Protein AF-A0A7W5UPN1-F1 (afdb_monomer)

Nearest PDB structures (foldseek):
  8qhx-assembly1_D  TM=2.470E-01  e=3.572E+00  Synechocystis sp. PCC 6803
  8qhw-assembly1_E  TM=2.369E-01  e=9.207E+00  Synechocystis sp. PCC 6803
  8qbv-assembly1_A  TM=1.815E-01  e=5.735E+00  Nostoc punctiforme

Organism: NCBI:txid671218

Radius of gyration: 23.68 Å; Cα contacts (8 Å, |Δi|>4): 64; chains: 1; bounding box: 31×73×41 Å

Sequence (144 aa):
MHFKRKVLNTASLKDKAEVWEELKELFPIEHTDMTPLAAYEKLRTFAQRWGKKYPSLARLGNERNAAYFTYMRFSDSVRRMIYSTNWVERLNRSYKAHFAHAWGDAFSRLGGLFLGGCCQGENRRDICKTAAIFSEVENQVKWQ

Foldseek 3Di:
DVVLVVVLVQDDPVCSVVSNVLVCVLDPLDDDPDDLVNSLVSLQVVLVVCCVVGVVSVVCNDPVVSVVSPLVPDDSVVSCVVVVCVVVVVVLVVVVVVVVVVVVVVCVVVVVVPDDDDDDDDDPPPVVVVVVVVVVVVVVSVPD

InterPro domains:
  IPR001207 Transposase, mutator type [PF00872] (1-96)
  IPR001207 Transposase, mutator type [PTHR33217] (2-96)

pLDDT: mean 73.82, std 20.91, range [28.39, 93.88]

Solvent-accessible surface area (backbone atoms only — not comparable to full-atom values): 8657 Å² total; per-residue (Å²): 94,69,68,62,52,56,56,49,70,71,44,56,80,88,49,35,64,62,55,47,54,55,54,44,69,62,58,69,67,66,93,71,95,71,48,51,64,61,41,42,52,54,43,32,53,50,14,58,64,45,18,76,82,37,64,81,43,35,65,56,48,43,76,81,53,50,64,74,37,58,58,69,80,52,57,55,72,56,35,50,57,62,55,59,45,53,68,61,53,52,49,53,51,52,50,53,48,50,50,51,50,53,51,49,51,47,47,57,65,68,50,71,82,73,85,83,77,94,77,89,84,91,73,94,67,66,73,57,57,66,56,52,55,52,57,54,54,57,55,62,68,71,75,117

Mean predicted aligned error: 13.6 Å

Secondary structure (DSSP, 8-state):
-HHHHHHHHHS-TTTHHHHHHHHHHHS--SS----HHHHHHHHHHHHHHHHTT-HHHHGGGSGGGGGGGGGGGS-HHHHHHHHH-HHHHHHHHHHHHHHHHHHHHHHHHHGGG--S-------TTSHHHHHHHHHHHHHHHTT-

Structure (mmCIF, N/CA/C/O backbone):
data_AF-A0A7W5UPN1-F1
#
_entry.id   AF-A0A7W5UPN1-F1
#
loop_
_atom_site.group_PDB
_atom_site.id
_atom_site.type_symbol
_atom_site.label_atom_id
_atom_site.label_alt_id
_atom_site.label_comp_id
_atom_site.label_asym_id
_atom_site.label_entity_id
_atom_site.label_seq_id
_atom_site.pdbx_PDB_ins_code
_atom_site.Cartn_x
_atom_site.Cartn_y
_atom_site.Cartn_z
_atom_site.occupancy
_atom_site.B_iso_or_equiv
_atom_site.auth_seq_id
_atom_site.auth_comp_id
_atom_site.auth_asym_id
_atom_site.auth_atom_id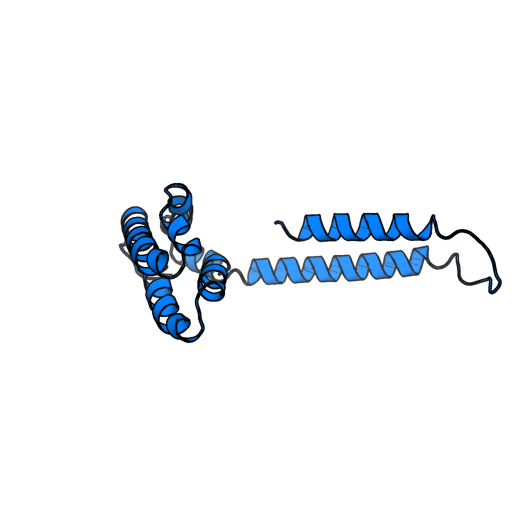
_atom_site.pdbx_PDB_model_num
ATOM 1 N N . MET A 1 1 ? 4.363 2.410 -3.620 1.00 70.19 1 MET A N 1
ATOM 2 C CA . MET A 1 1 ? 4.413 3.535 -2.652 1.00 70.19 1 MET A CA 1
ATOM 3 C C . MET A 1 1 ? 3.043 4.112 -2.270 1.00 70.19 1 MET A C 1
ATOM 5 O O . MET A 1 1 ? 2.713 4.106 -1.088 1.00 70.19 1 MET A O 1
ATOM 9 N N . HIS A 1 2 ? 2.226 4.595 -3.216 1.00 81.62 2 HIS A N 1
ATOM 10 C CA . HIS A 1 2 ? 0.981 5.325 -2.899 1.00 81.62 2 HIS A CA 1
ATOM 11 C C . HIS A 1 2 ? -0.074 4.519 -2.129 1.00 81.62 2 HIS A C 1
ATOM 13 O O . HIS A 1 2 ? -0.683 5.051 -1.204 1.00 81.62 2 HIS A O 1
ATOM 19 N N . PHE A 1 3 ? -0.244 3.232 -2.449 1.00 86.81 3 PHE A N 1
ATOM 20 C CA . PHE A 1 3 ? -1.162 2.346 -1.724 1.00 86.81 3 PHE A CA 1
ATOM 21 C C . PHE A 1 3 ? -0.835 2.280 -0.225 1.00 86.81 3 PHE A C 1
ATOM 23 O O . PHE A 1 3 ? -1.688 2.589 0.605 1.00 86.81 3 PHE A O 1
ATOM 30 N N . LYS A 1 4 ? 0.429 1.982 0.119 1.00 88.00 4 LYS A N 1
ATOM 31 C CA . LYS A 1 4 ? 0.895 1.921 1.513 1.00 88.00 4 LYS A CA 1
ATOM 32 C C . LYS A 1 4 ? 0.638 3.245 2.243 1.00 88.00 4 LYS A C 1
ATOM 34 O O . LYS A 1 4 ? 0.087 3.237 3.336 1.00 88.00 4 LYS A O 1
ATOM 39 N N . ARG A 1 5 ? 0.937 4.390 1.611 1.00 89.06 5 ARG A N 1
ATOM 40 C CA . ARG A 1 5 ? 0.667 5.723 2.192 1.00 89.06 5 ARG A CA 1
ATOM 41 C C . ARG A 1 5 ? -0.824 5.956 2.446 1.00 89.06 5 ARG A C 1
ATOM 43 O O . ARG A 1 5 ? -1.182 6.449 3.508 1.00 89.06 5 ARG A O 1
ATOM 50 N N . LYS A 1 6 ? -1.700 5.578 1.509 1.00 90.00 6 LYS A N 1
ATOM 51 C CA . LYS A 1 6 ? -3.158 5.713 1.667 1.00 90.00 6 LYS A CA 1
ATOM 52 C C . LYS A 1 6 ? -3.675 4.910 2.864 1.00 90.00 6 LYS A C 1
ATOM 54 O O . LYS A 1 6 ? -4.448 5.439 3.661 1.00 90.00 6 LYS A O 1
ATOM 59 N N . VAL A 1 7 ? -3.223 3.664 3.008 1.00 91.06 7 VAL A N 1
ATOM 60 C CA . VAL A 1 7 ? -3.593 2.810 4.146 1.00 91.06 7 VAL A CA 1
ATOM 61 C C . VAL A 1 7 ? -3.071 3.403 5.458 1.00 91.06 7 VAL A C 1
ATOM 63 O O . VAL A 1 7 ? -3.844 3.579 6.395 1.00 91.06 7 VAL A O 1
ATOM 66 N N . LEU A 1 8 ? -1.804 3.827 5.506 1.00 91.12 8 LEU A N 1
ATOM 67 C CA . LEU A 1 8 ? -1.212 4.447 6.699 1.00 91.12 8 LEU A CA 1
ATOM 68 C C . LEU A 1 8 ? -1.873 5.771 7.097 1.00 91.12 8 LEU A C 1
ATOM 70 O O . LEU A 1 8 ? -1.987 6.057 8.283 1.00 91.12 8 LEU A O 1
ATOM 74 N N . ASN A 1 9 ? -2.314 6.582 6.135 1.00 91.44 9 ASN A N 1
ATOM 75 C CA . ASN A 1 9 ? -3.016 7.839 6.413 1.00 91.44 9 ASN A CA 1
ATOM 76 C C . ASN A 1 9 ? -4.423 7.617 6.975 1.00 91.44 9 ASN A C 1
ATOM 78 O O . ASN A 1 9 ? -4.975 8.512 7.603 1.00 91.44 9 ASN A O 1
ATOM 82 N N . THR A 1 10 ? -4.992 6.435 6.746 1.00 89.50 10 THR A N 1
ATOM 83 C CA . THR A 1 10 ? -6.299 6.047 7.279 1.00 89.50 10 THR A CA 1
ATOM 84 C C . THR A 1 10 ? -6.196 5.587 8.736 1.00 89.50 10 THR A C 1
ATOM 86 O O . THR A 1 10 ? -7.128 5.783 9.511 1.00 89.50 10 THR A O 1
ATOM 89 N N . ALA A 1 11 ? -5.067 4.982 9.115 1.00 90.50 11 ALA A N 1
ATOM 90 C CA . ALA A 1 11 ? -4.838 4.471 10.460 1.00 90.50 11 ALA A CA 1
ATOM 91 C C . ALA A 1 11 ? -4.447 5.582 11.454 1.00 90.50 11 ALA A C 1
ATOM 93 O O . ALA A 1 11 ? -3.715 6.523 11.129 1.00 90.50 11 ALA A O 1
ATOM 94 N N . SER A 1 12 ? -4.895 5.439 12.702 1.00 91.00 12 SER A N 1
ATOM 95 C CA . SER A 1 12 ? -4.479 6.295 13.817 1.00 91.00 12 SER A CA 1
ATOM 96 C C . SER A 1 12 ? -3.007 6.074 14.172 1.00 91.00 12 SER A C 1
ATOM 98 O O . SER A 1 12 ? -2.489 4.970 14.025 1.00 91.00 12 SER A O 1
ATOM 100 N N . LEU A 1 13 ? -2.338 7.107 14.697 1.00 90.38 13 LEU A N 1
ATOM 101 C CA . LEU A 1 13 ? -0.905 7.093 15.036 1.00 90.38 13 LEU A CA 1
ATOM 102 C C . LEU A 1 13 ? -0.491 5.900 15.912 1.00 90.38 13 LEU A C 1
ATOM 104 O O . LEU A 1 13 ? 0.592 5.364 15.709 1.00 90.38 13 LEU A O 1
ATOM 108 N N . LYS A 1 14 ? -1.361 5.467 16.835 1.00 91.62 14 LYS A N 1
ATOM 109 C CA . LYS A 1 14 ? -1.098 4.340 17.745 1.00 91.62 14 LYS A CA 1
ATOM 110 C C . LYS A 1 14 ? -0.952 3.003 17.012 1.00 91.62 14 LYS A C 1
ATOM 112 O O . LYS A 1 14 ? -0.113 2.199 17.389 1.00 91.62 14 LYS A O 1
ATOM 117 N N . ASP A 1 15 ? -1.723 2.800 15.946 1.00 91.94 15 ASP A N 1
ATOM 118 C CA . ASP A 1 15 ? -1.751 1.533 15.205 1.00 91.94 15 ASP A CA 1
ATOM 119 C C . ASP A 1 15 ? -0.838 1.551 13.972 1.00 91.94 15 ASP A C 1
ATOM 121 O O . ASP A 1 15 ? -0.618 0.519 13.344 1.00 91.94 15 ASP A O 1
ATOM 125 N N . LYS A 1 16 ? -0.310 2.722 13.583 1.00 92.81 16 LYS A N 1
ATOM 126 C CA . LYS A 1 16 ? 0.482 2.865 12.350 1.00 92.81 16 LYS A CA 1
ATOM 127 C C . LYS A 1 16 ? 1.700 1.952 12.316 1.00 92.81 16 LYS A C 1
ATOM 129 O O . LYS A 1 16 ? 2.043 1.488 11.236 1.00 92.81 16 LYS A O 1
ATOM 134 N N . ALA A 1 17 ? 2.344 1.716 13.459 1.00 92.94 17 ALA A N 1
ATOM 135 C CA . ALA A 1 17 ? 3.502 0.832 13.537 1.00 92.94 17 ALA A CA 1
ATOM 136 C C . ALA A 1 17 ? 3.119 -0.621 13.210 1.00 92.94 17 ALA A C 1
ATOM 138 O O . ALA A 1 17 ? 3.732 -1.230 12.341 1.00 92.94 17 ALA A O 1
ATOM 139 N N . GLU A 1 18 ? 2.053 -1.136 13.828 1.00 93.00 18 GLU A N 1
ATOM 140 C CA . GLU A 1 18 ? 1.551 -2.496 13.589 1.00 93.00 18 GLU A CA 1
ATOM 141 C C . GLU A 1 18 ? 1.070 -2.668 12.141 1.00 93.00 18 GLU A C 1
ATOM 143 O O . GLU A 1 18 ? 1.492 -3.586 11.439 1.00 93.00 18 GLU A O 1
ATOM 148 N N . VAL A 1 19 ? 0.269 -1.716 11.649 1.00 92.56 19 VAL A N 1
ATOM 149 C CA . VAL A 1 19 ? -0.217 -1.706 10.261 1.00 92.56 19 VAL A CA 1
ATOM 150 C C . VAL A 1 19 ? 0.943 -1.654 9.264 1.00 92.56 19 VAL A C 1
ATOM 152 O O . VAL A 1 19 ? 0.865 -2.252 8.193 1.00 92.56 19 VAL A O 1
ATOM 155 N N . TRP A 1 20 ? 2.020 -0.933 9.580 1.00 91.25 20 TRP A N 1
ATOM 156 C CA . TRP A 1 20 ? 3.184 -0.824 8.706 1.00 91.25 20 TRP A CA 1
ATOM 157 C C . TRP A 1 20 ? 3.962 -2.132 8.583 1.00 91.25 20 TRP A C 1
ATOM 159 O O . TRP A 1 20 ? 4.353 -2.484 7.468 1.00 91.25 20 TRP A O 1
ATOM 169 N N . GLU A 1 21 ? 4.164 -2.850 9.687 1.00 91.50 21 GLU A N 1
ATOM 170 C CA . GLU A 1 21 ? 4.847 -4.146 9.659 1.00 91.50 21 GLU A CA 1
ATOM 171 C C . GLU A 1 21 ? 4.018 -5.195 8.904 1.00 91.50 21 GLU A C 1
ATOM 173 O O . GLU A 1 21 ? 4.547 -5.837 7.994 1.00 91.50 21 GLU A O 1
ATOM 178 N N . GLU A 1 22 ? 2.702 -5.271 9.138 1.00 91.50 22 GLU A N 1
ATOM 179 C CA . GLU A 1 22 ? 1.819 -6.142 8.342 1.00 91.50 22 GLU A CA 1
ATOM 180 C C . GLU A 1 22 ? 1.853 -5.765 6.846 1.00 91.50 22 GLU A C 1
ATOM 182 O O . GLU A 1 22 ? 1.969 -6.624 5.972 1.00 91.50 22 GLU A O 1
ATOM 187 N N . LEU A 1 23 ? 1.836 -4.468 6.511 1.00 90.44 23 LEU A N 1
ATOM 188 C CA . LEU A 1 23 ? 1.933 -3.999 5.121 1.00 90.44 23 LEU A CA 1
ATOM 189 C C . LEU A 1 23 ? 3.288 -4.280 4.458 1.00 90.44 23 LEU A C 1
ATOM 191 O O . LEU A 1 23 ? 3.358 -4.331 3.223 1.00 90.44 23 LEU A O 1
ATOM 195 N N . LYS A 1 24 ? 4.380 -4.387 5.219 1.00 88.25 24 LYS A N 1
ATOM 196 C CA . LYS A 1 24 ? 5.675 -4.820 4.676 1.00 88.25 24 LYS A CA 1
ATOM 197 C C . LYS A 1 24 ? 5.629 -6.294 4.308 1.00 88.25 24 LYS A C 1
ATOM 199 O O . LYS A 1 24 ? 6.065 -6.628 3.211 1.00 88.25 24 LYS A O 1
ATOM 204 N N . GLU A 1 25 ? 5.054 -7.125 5.173 1.00 88.12 25 GLU A N 1
ATOM 205 C CA . GLU A 1 25 ? 4.924 -8.564 4.936 1.00 88.12 25 GLU A CA 1
ATOM 206 C C . GLU A 1 25 ? 4.026 -8.872 3.727 1.00 88.12 25 GLU A C 1
ATOM 208 O O . GLU A 1 25 ? 4.332 -9.761 2.937 1.00 88.12 25 GLU A O 1
ATOM 213 N N . LEU A 1 26 ? 2.948 -8.103 3.536 1.00 87.44 26 LEU A N 1
ATOM 214 C CA . LEU A 1 26 ? 2.037 -8.255 2.393 1.00 87.44 26 LEU A CA 1
ATOM 215 C C . LEU A 1 26 ? 2.682 -7.930 1.040 1.00 87.44 26 LEU A C 1
ATOM 217 O O . LEU A 1 26 ? 2.278 -8.473 0.013 1.00 87.44 26 LEU A O 1
ATOM 221 N N . PHE A 1 27 ? 3.649 -7.012 1.023 1.00 85.25 27 PHE A N 1
ATOM 222 C CA . PHE A 1 27 ? 4.284 -6.522 -0.201 1.00 85.25 27 PHE A CA 1
ATOM 223 C C . PHE A 1 27 ? 5.803 -6.679 -0.119 1.00 85.25 27 PHE A C 1
ATOM 225 O O . PHE A 1 27 ? 6.509 -5.661 0.001 1.00 85.25 27 PHE A O 1
ATOM 232 N N . PRO A 1 28 ? 6.310 -7.921 -0.200 1.00 81.88 28 PRO A N 1
ATOM 233 C CA . PRO A 1 28 ? 7.736 -8.165 -0.254 1.00 81.88 28 PRO A CA 1
ATOM 234 C C . PRO A 1 28 ? 8.298 -7.697 -1.604 1.00 81.88 28 PRO A C 1
ATOM 236 O O . PRO A 1 28 ? 7.625 -7.733 -2.642 1.00 81.88 28 PRO A O 1
ATOM 239 N N . ILE A 1 29 ? 9.528 -7.182 -1.565 1.00 75.88 29 ILE A N 1
ATOM 240 C CA . ILE A 1 29 ? 10.233 -6.633 -2.735 1.00 75.88 29 ILE A CA 1
ATOM 241 C C . ILE A 1 29 ? 11.183 -7.681 -3.327 1.00 75.88 29 ILE A C 1
ATOM 243 O O . ILE A 1 29 ? 11.357 -7.728 -4.544 1.00 75.88 29 ILE A O 1
ATOM 247 N N . GLU A 1 30 ? 11.770 -8.525 -2.480 1.00 74.12 30 GLU A N 1
ATOM 248 C CA . GLU A 1 30 ? 12.850 -9.453 -2.822 1.00 74.12 30 GLU A CA 1
ATOM 249 C C . GLU A 1 30 ? 12.561 -10.828 -2.219 1.00 74.12 30 GLU A C 1
ATOM 251 O O . GLU A 1 30 ? 11.932 -10.906 -1.161 1.00 74.12 30 GLU A O 1
ATOM 256 N N . HIS A 1 31 ? 13.042 -11.884 -2.883 1.00 61.12 31 HIS A N 1
ATOM 257 C CA . HIS A 1 31 ? 13.067 -13.257 -2.362 1.00 61.12 31 HIS A CA 1
ATOM 258 C C . HIS A 1 31 ? 11.715 -13.753 -1.849 1.00 61.12 31 HIS A C 1
ATOM 260 O O . HIS A 1 31 ? 11.510 -13.941 -0.650 1.00 61.12 31 HIS A O 1
ATOM 266 N N . THR A 1 32 ? 10.756 -13.950 -2.750 1.00 62.16 32 THR A N 1
ATOM 267 C CA . THR A 1 32 ? 9.476 -14.528 -2.342 1.00 62.16 32 THR A CA 1
ATOM 268 C C . THR A 1 32 ? 8.973 -15.535 -3.360 1.00 62.16 32 THR A C 1
ATOM 270 O O . THR A 1 32 ? 8.623 -15.168 -4.476 1.00 62.16 32 THR A O 1
ATOM 273 N N . ASP A 1 33 ? 8.845 -16.787 -2.921 1.00 67.62 33 ASP A N 1
ATOM 274 C CA . ASP A 1 33 ? 8.132 -17.861 -3.631 1.00 67.62 33 ASP A CA 1
ATOM 275 C C . ASP A 1 33 ? 6.601 -17.713 -3.511 1.00 67.62 33 ASP A C 1
ATOM 277 O O . ASP A 1 33 ? 5.825 -18.597 -3.874 1.00 67.62 33 ASP A O 1
ATOM 281 N N . MET A 1 34 ? 6.138 -16.594 -2.946 1.00 75.88 34 MET A N 1
ATOM 282 C CA . MET A 1 34 ? 4.729 -16.346 -2.681 1.00 75.88 34 MET A CA 1
ATOM 283 C C . MET A 1 34 ? 4.002 -16.039 -3.983 1.00 75.88 34 MET A C 1
ATOM 285 O O . MET A 1 34 ? 4.342 -15.113 -4.721 1.00 75.88 34 MET A O 1
ATOM 289 N N . THR A 1 35 ? 2.956 -16.816 -4.245 1.00 84.31 35 THR A N 1
ATOM 290 C CA . THR A 1 35 ? 2.100 -16.603 -5.404 1.00 84.31 35 THR A CA 1
ATOM 291 C C . THR A 1 35 ? 1.228 -15.354 -5.209 1.00 84.31 35 THR A C 1
ATOM 293 O O . THR A 1 35 ? 0.855 -15.023 -4.077 1.00 84.31 35 THR A O 1
ATOM 296 N N . PRO A 1 36 ? 0.828 -14.669 -6.299 1.00 85.75 36 PRO A N 1
ATOM 297 C CA . PRO A 1 36 ? -0.068 -13.512 -6.219 1.00 85.75 36 PRO A CA 1
ATOM 298 C C . PRO A 1 36 ? -1.388 -13.809 -5.491 1.00 85.75 36 PRO A C 1
ATOM 300 O O . PRO A 1 36 ? -1.947 -12.934 -4.833 1.00 85.75 36 PRO A O 1
ATOM 303 N N . LEU A 1 37 ? -1.876 -15.050 -5.598 1.00 86.38 37 LEU A N 1
ATOM 304 C CA . LEU A 1 37 ? -3.100 -15.500 -4.942 1.00 86.38 37 LEU A CA 1
ATOM 305 C C . LEU A 1 37 ? -2.930 -15.573 -3.419 1.00 86.38 37 LEU A C 1
ATOM 307 O O . LEU A 1 37 ? -3.749 -15.018 -2.693 1.00 86.38 37 LEU A O 1
ATOM 311 N N . ALA A 1 38 ? -1.834 -16.168 -2.939 1.00 88.31 38 ALA A N 1
ATOM 312 C CA . ALA A 1 38 ? -1.538 -16.241 -1.509 1.00 88.31 38 ALA A CA 1
ATOM 313 C C . ALA A 1 38 ? -1.372 -14.842 -0.887 1.00 88.31 38 ALA A C 1
ATOM 315 O O . ALA A 1 38 ? -1.864 -14.571 0.208 1.00 88.31 38 ALA A O 1
ATOM 316 N N . ALA A 1 39 ? -0.733 -13.916 -1.608 1.00 88.44 39 ALA A N 1
ATOM 317 C CA . ALA A 1 39 ? -0.611 -12.529 -1.166 1.00 88.44 39 ALA A CA 1
ATOM 318 C C . ALA A 1 39 ? -1.977 -11.819 -1.077 1.00 88.44 39 ALA A C 1
ATOM 320 O O . ALA A 1 39 ? -2.237 -11.067 -0.134 1.00 88.44 39 ALA A O 1
ATOM 321 N N . TYR A 1 40 ? -2.881 -12.098 -2.021 1.00 90.38 40 TYR A N 1
ATOM 322 C CA . TYR A 1 40 ? -4.247 -11.580 -1.994 1.00 90.38 40 TYR A CA 1
ATOM 323 C C . TYR A 1 40 ? -5.072 -12.142 -0.827 1.00 90.38 40 TYR A C 1
ATOM 325 O O . TYR A 1 40 ? -5.796 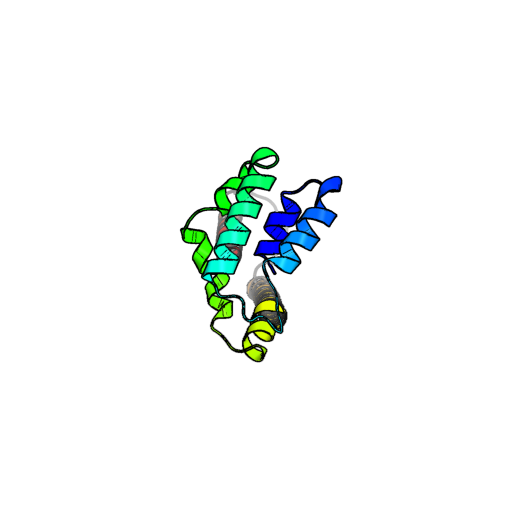-11.390 -0.171 1.00 90.38 40 TYR A O 1
ATOM 333 N N . GLU A 1 41 ? -4.927 -13.425 -0.502 1.00 90.38 41 GLU A N 1
ATOM 334 C CA . GLU A 1 41 ? -5.571 -14.014 0.677 1.00 90.38 41 GLU A CA 1
ATOM 335 C C . GLU A 1 41 ? -5.102 -13.346 1.972 1.00 90.38 41 GLU A C 1
ATOM 337 O O . GLU A 1 41 ? -5.933 -12.974 2.806 1.00 90.38 41 GLU A O 1
ATOM 342 N N . LYS A 1 42 ? -3.795 -13.079 2.107 1.00 91.06 42 LYS A N 1
ATOM 343 C CA . LYS A 1 42 ? -3.267 -12.299 3.236 1.00 91.06 42 LYS A CA 1
ATOM 344 C C . LYS A 1 42 ? -3.816 -10.866 3.266 1.00 91.06 42 LYS A C 1
ATOM 346 O O . LYS A 1 42 ? -4.108 -10.332 4.333 1.00 91.06 42 LYS A O 1
ATOM 351 N N . LEU A 1 43 ? -4.014 -10.226 2.110 1.00 92.12 43 LEU A N 1
ATOM 352 C CA . LEU A 1 43 ? -4.660 -8.908 2.062 1.00 92.12 43 LEU A CA 1
ATOM 353 C C . LEU A 1 43 ? -6.119 -8.977 2.534 1.00 92.12 43 LEU A C 1
ATOM 355 O O . LEU A 1 43 ? -6.605 -8.049 3.184 1.00 92.12 43 LEU A O 1
ATOM 359 N N . ARG A 1 44 ? -6.829 -10.066 2.229 1.00 92.25 44 ARG A N 1
ATOM 360 C CA . ARG A 1 44 ? -8.213 -10.275 2.666 1.00 92.25 44 ARG A CA 1
ATOM 361 C C . ARG A 1 44 ? -8.302 -10.456 4.182 1.00 92.25 44 ARG A C 1
ATOM 363 O O . ARG A 1 44 ? -9.174 -9.841 4.796 1.00 92.25 44 ARG A O 1
ATOM 370 N N . THR A 1 45 ? -7.399 -11.224 4.794 1.00 93.25 45 THR A N 1
ATOM 371 C CA . THR A 1 45 ? -7.348 -11.368 6.262 1.00 93.25 45 THR A CA 1
ATOM 372 C C . THR A 1 45 ? -6.985 -10.045 6.939 1.00 93.25 45 THR A C 1
ATOM 374 O O . THR A 1 45 ? -7.657 -9.643 7.893 1.00 93.25 45 THR A O 1
ATOM 377 N N . PHE A 1 46 ? -6.025 -9.299 6.382 1.00 93.88 46 PHE A N 1
ATOM 378 C CA . PHE A 1 46 ? -5.701 -7.931 6.798 1.00 93.88 46 PHE A CA 1
ATOM 379 C C . PHE A 1 46 ? -6.934 -7.012 6.752 1.00 93.88 46 PHE A C 1
ATOM 381 O O . PHE A 1 46 ? -7.262 -6.340 7.734 1.00 93.88 46 PHE A O 1
ATOM 388 N N . ALA A 1 47 ? -7.666 -7.015 5.634 1.00 93.19 47 ALA A N 1
ATOM 389 C CA . ALA A 1 47 ? -8.853 -6.186 5.448 1.00 93.19 47 ALA A CA 1
ATOM 390 C C . ALA A 1 47 ? -9.985 -6.552 6.420 1.00 93.19 47 ALA A C 1
ATOM 392 O O . ALA A 1 47 ? -10.703 -5.666 6.876 1.00 93.19 47 ALA A O 1
ATOM 393 N N . GLN A 1 48 ? -10.139 -7.829 6.773 1.00 92.69 48 GLN A N 1
ATOM 394 C CA . GLN A 1 48 ? -11.125 -8.275 7.762 1.00 92.69 48 GLN A CA 1
ATOM 395 C C . GLN A 1 48 ? -10.745 -7.867 9.189 1.00 92.69 48 GLN A C 1
ATOM 397 O O . GLN A 1 48 ? -11.608 -7.400 9.937 1.00 92.69 48 GLN A O 1
ATOM 402 N N . ARG A 1 49 ? -9.467 -8.009 9.570 1.00 93.31 49 ARG A N 1
ATOM 403 C CA . ARG A 1 49 ? -8.961 -7.614 10.895 1.00 93.31 49 ARG A CA 1
ATOM 404 C C . ARG A 1 49 ? -9.128 -6.114 11.109 1.00 93.31 49 ARG A C 1
ATOM 406 O O . ARG A 1 49 ? -9.799 -5.689 12.050 1.00 93.31 49 ARG A O 1
ATOM 413 N N . TRP A 1 50 ? -8.563 -5.316 10.206 1.00 93.19 50 TRP A N 1
ATOM 414 C CA . TRP A 1 50 ? -8.554 -3.859 10.326 1.00 93.19 50 TRP A CA 1
ATOM 415 C C . TRP A 1 50 ? -9.861 -3.212 9.886 1.00 93.19 50 TRP A C 1
ATOM 417 O O . TRP A 1 50 ? -10.179 -2.126 10.360 1.00 93.19 50 TRP A O 1
ATOM 427 N N . GLY A 1 51 ? -10.665 -3.890 9.066 1.00 91.75 51 GLY A N 1
ATOM 428 C CA . GLY A 1 51 ? -11.989 -3.432 8.648 1.00 91.75 51 GLY A CA 1
ATOM 429 C C . GLY A 1 51 ? -12.967 -3.233 9.806 1.00 91.75 51 GLY A C 1
ATOM 430 O O . GLY A 1 51 ? -13.823 -2.357 9.723 1.00 91.75 51 GLY A O 1
ATOM 431 N N . LYS A 1 52 ? -12.801 -3.978 10.911 1.00 91.62 52 LYS A N 1
ATOM 432 C CA . LYS A 1 52 ? -13.597 -3.797 12.139 1.00 91.62 52 LYS A CA 1
ATOM 433 C C . LYS A 1 52 ? -13.357 -2.436 12.796 1.00 91.62 52 LYS A C 1
ATOM 435 O O . LYS A 1 52 ? -14.290 -1.832 13.310 1.00 91.62 52 LYS A O 1
ATOM 440 N N . LYS A 1 53 ? -12.107 -1.964 12.783 1.00 92.12 53 LYS A N 1
ATOM 441 C CA . LYS A 1 53 ? -11.691 -0.690 13.394 1.00 92.12 53 LYS A CA 1
ATOM 442 C C . LYS A 1 53 ? -11.777 0.475 12.407 1.00 92.12 53 LYS A C 1
ATOM 444 O O . LYS A 1 53 ? -12.133 1.585 12.786 1.00 92.12 53 LYS A O 1
ATOM 449 N N . TYR A 1 54 ? -11.474 0.209 11.140 1.00 93.56 54 TYR A N 1
ATOM 450 C CA . TYR A 1 54 ? -11.428 1.174 10.050 1.00 93.56 54 TYR A CA 1
ATOM 451 C C . TYR A 1 54 ? -12.277 0.668 8.871 1.00 93.56 54 TYR A C 1
ATOM 453 O O . TYR A 1 54 ? -11.762 -0.033 7.995 1.00 93.56 54 TYR A O 1
ATOM 461 N N . PRO A 1 55 ? -13.567 1.046 8.787 1.00 89.94 55 PRO A N 1
ATOM 462 C CA . PRO A 1 55 ? -14.474 0.574 7.732 1.00 89.94 55 PRO A CA 1
ATOM 463 C C . PRO A 1 55 ? -13.989 0.870 6.303 1.00 89.94 55 PRO A C 1
ATOM 465 O O . PRO A 1 55 ? -14.272 0.129 5.363 1.00 89.94 55 PRO A O 1
ATOM 468 N N . SER A 1 56 ? -13.200 1.930 6.125 1.00 89.25 56 SER A N 1
ATOM 469 C CA . SER A 1 56 ? -12.550 2.276 4.856 1.00 89.25 56 SER A CA 1
ATOM 470 C C . SER A 1 56 ? -11.554 1.215 4.374 1.00 89.25 56 SER A C 1
ATOM 472 O O . SER A 1 56 ? -11.397 1.043 3.163 1.00 89.25 56 SER A O 1
ATOM 474 N N . LEU A 1 57 ? -10.917 0.479 5.291 1.00 89.62 57 LEU A N 1
ATOM 475 C CA . LEU A 1 57 ? -9.985 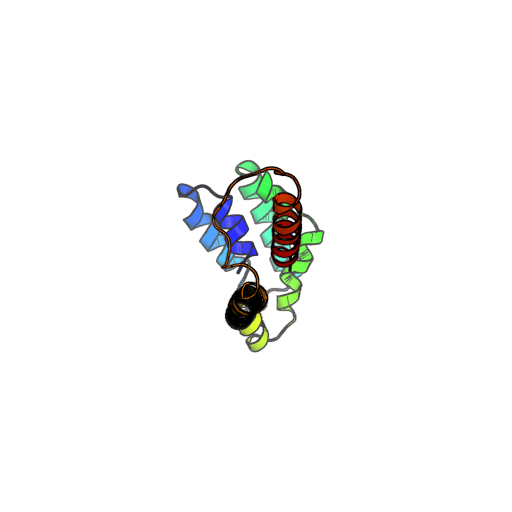-0.605 4.977 1.00 89.62 57 LEU A CA 1
ATOM 476 C C . LEU A 1 57 ? -10.701 -1.919 4.650 1.00 89.62 57 LEU A C 1
ATOM 478 O O . LEU A 1 57 ? -10.148 -2.728 3.912 1.00 89.62 57 LEU A O 1
ATOM 482 N N . ALA A 1 58 ? -11.951 -2.112 5.085 1.00 89.50 58 ALA A N 1
ATOM 483 C CA . ALA A 1 58 ? -12.729 -3.309 4.746 1.00 89.50 58 ALA A CA 1
ATOM 484 C C . ALA A 1 58 ? -12.903 -3.476 3.222 1.00 89.50 58 ALA A C 1
ATOM 486 O O . ALA A 1 58 ? -12.881 -4.587 2.693 1.0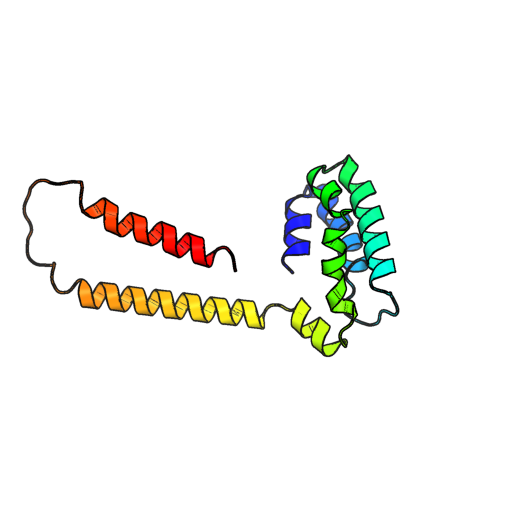0 89.50 58 ALA A O 1
ATOM 487 N N . ARG A 1 59 ? -12.979 -2.356 2.485 1.00 88.50 59 ARG A N 1
ATOM 488 C CA . ARG A 1 59 ? -13.067 -2.333 1.013 1.00 88.50 59 ARG A CA 1
ATOM 489 C C . ARG A 1 59 ? -11.823 -2.887 0.310 1.00 88.50 59 ARG A C 1
ATOM 491 O O . ARG A 1 59 ? -11.889 -3.149 -0.891 1.00 88.50 59 ARG A O 1
ATOM 498 N N . LEU A 1 60 ? -10.707 -3.070 1.021 1.00 88.38 60 LEU A N 1
ATOM 499 C CA . LEU A 1 60 ? -9.489 -3.674 0.475 1.00 88.38 60 LEU A CA 1
ATOM 500 C C . LEU A 1 60 ? -9.656 -5.166 0.168 1.00 88.38 60 LEU A C 1
ATOM 502 O O . LEU A 1 60 ? -8.982 -5.668 -0.726 1.00 88.38 60 LEU A O 1
ATOM 506 N N . GLY A 1 61 ? -10.602 -5.850 0.813 1.00 86.88 61 GLY A N 1
ATOM 507 C CA . GLY A 1 61 ? -10.880 -7.267 0.562 1.00 86.88 61 GLY A CA 1
ATOM 508 C C . GLY A 1 61 ? -11.631 -7.563 -0.742 1.00 86.88 61 GLY A C 1
ATOM 509 O O . GLY A 1 61 ? -11.919 -8.721 -1.006 1.00 86.88 61 GLY A O 1
ATOM 510 N N . ASN A 1 62 ? -11.980 -6.554 -1.548 1.00 89.88 62 ASN A N 1
ATOM 511 C CA . ASN A 1 62 ? -12.704 -6.753 -2.807 1.00 89.88 62 ASN A CA 1
ATOM 512 C C . ASN A 1 62 ? -11.815 -7.419 -3.879 1.00 89.88 62 ASN A C 1
ATOM 514 O O . ASN A 1 62 ? -10.609 -7.164 -3.930 1.00 89.88 62 ASN A O 1
ATOM 518 N N . GLU A 1 63 ? -12.400 -8.229 -4.761 1.00 85.50 63 GLU A N 1
ATOM 519 C CA . GLU A 1 63 ? -11.712 -8.969 -5.835 1.00 85.50 63 GLU A CA 1
ATOM 520 C C . GLU A 1 63 ? -10.951 -8.045 -6.785 1.00 85.50 63 GLU A C 1
ATOM 522 O O . GLU A 1 63 ? -9.844 -8.357 -7.220 1.00 85.50 63 GLU A O 1
ATOM 527 N N . ARG A 1 64 ? -11.472 -6.832 -7.018 1.00 87.19 64 ARG A N 1
ATOM 528 C CA . ARG A 1 64 ? -10.795 -5.802 -7.823 1.00 87.19 64 ARG A CA 1
ATOM 529 C C . ARG A 1 64 ? -9.374 -5.496 -7.328 1.00 87.19 64 ARG A C 1
ATOM 531 O O . ARG A 1 64 ? -8.515 -5.126 -8.125 1.00 87.19 64 ARG A O 1
ATOM 538 N N . ASN A 1 65 ? -9.113 -5.648 -6.031 1.00 88.19 65 ASN A N 1
ATOM 539 C CA . ASN A 1 65 ? -7.809 -5.356 -5.440 1.00 88.19 65 ASN A CA 1
ATOM 540 C C . ASN A 1 65 ? -6.782 -6.478 -5.662 1.00 88.19 65 ASN A C 1
ATOM 542 O O . ASN A 1 65 ? -5.599 -6.254 -5.414 1.00 88.19 65 ASN A O 1
ATOM 546 N N . ALA A 1 66 ? -7.176 -7.638 -6.202 1.00 86.81 66 ALA A N 1
ATOM 547 C CA . ALA A 1 66 ? -6.234 -8.670 -6.642 1.00 86.81 66 ALA A CA 1
ATOM 548 C C . ALA A 1 66 ? -5.273 -8.145 -7.726 1.00 86.81 66 ALA A C 1
ATOM 550 O O . ALA A 1 66 ? -4.119 -8.568 -7.808 1.00 86.81 66 ALA A O 1
ATOM 551 N N . ALA A 1 67 ? -5.706 -7.139 -8.497 1.00 88.19 67 ALA A N 1
ATOM 552 C CA . ALA A 1 67 ? -4.884 -6.468 -9.498 1.00 88.19 67 ALA A CA 1
ATOM 553 C C . ALA A 1 67 ? -3.599 -5.845 -8.915 1.00 88.19 67 ALA A C 1
ATOM 555 O O . ALA A 1 67 ? -2.598 -5.741 -9.626 1.00 88.19 67 ALA A O 1
ATOM 556 N N . TYR A 1 68 ? -3.578 -5.487 -7.622 1.00 87.56 68 TYR A N 1
ATOM 557 C CA . TYR A 1 68 ? -2.383 -4.941 -6.972 1.00 87.56 68 TYR A CA 1
ATOM 558 C C . TYR A 1 68 ? -1.220 -5.927 -6.902 1.00 87.56 68 TYR A C 1
ATOM 560 O O . TYR A 1 68 ? -0.090 -5.473 -6.784 1.00 87.56 68 TYR A O 1
ATOM 568 N N . PHE A 1 69 ? -1.462 -7.235 -7.001 1.00 88.06 69 PHE A N 1
ATOM 569 C CA . PHE A 1 69 ? -0.428 -8.274 -6.916 1.00 88.06 69 PHE A CA 1
ATOM 570 C C . PHE A 1 69 ? 0.087 -8.730 -8.283 1.00 88.06 69 PHE A C 1
ATOM 572 O O . PHE A 1 69 ? 0.955 -9.596 -8.372 1.00 88.06 69 PHE A O 1
ATOM 579 N N . THR A 1 70 ? -0.378 -8.109 -9.370 1.00 87.69 70 THR A N 1
ATOM 580 C CA . THR A 1 70 ? 0.098 -8.412 -10.730 1.00 87.69 70 THR A CA 1
ATOM 581 C C . THR A 1 70 ? 1.600 -8.168 -10.892 1.00 87.69 70 THR A C 1
ATOM 583 O O . THR A 1 70 ? 2.239 -8.862 -11.682 1.00 87.69 70 THR A O 1
ATOM 586 N N . TYR A 1 71 ? 2.188 -7.260 -10.099 1.00 85.81 71 TYR A N 1
ATOM 587 C CA . TYR A 1 71 ? 3.624 -6.969 -10.145 1.00 85.81 71 TYR A CA 1
ATOM 588 C C . TYR A 1 71 ? 4.510 -8.151 -9.719 1.00 85.81 71 TYR A C 1
ATOM 590 O O . TYR A 1 71 ? 5.670 -8.223 -10.123 1.00 85.81 71 TYR A O 1
ATOM 598 N N . MET A 1 72 ? 3.982 -9.088 -8.924 1.00 86.62 72 MET A N 1
ATOM 599 C CA . MET A 1 72 ? 4.734 -10.263 -8.467 1.00 86.62 72 MET A CA 1
ATOM 600 C C . MET A 1 72 ? 5.123 -11.190 -9.628 1.00 86.62 72 MET A C 1
ATOM 602 O O . MET A 1 72 ? 6.076 -11.951 -9.512 1.00 86.62 72 MET A O 1
ATOM 606 N N . ARG A 1 73 ? 4.440 -11.078 -10.777 1.00 85.88 73 ARG A N 1
ATOM 607 C CA . ARG A 1 73 ? 4.747 -11.837 -12.000 1.00 85.88 73 ARG A CA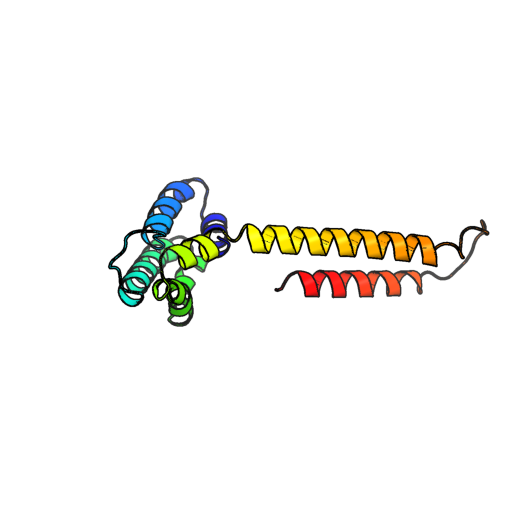 1
ATOM 608 C C . ARG A 1 73 ? 6.054 -11.408 -12.678 1.00 85.88 73 ARG A C 1
ATOM 610 O O . ARG A 1 73 ? 6.550 -12.140 -13.526 1.00 85.88 73 ARG A O 1
ATOM 617 N N . PHE A 1 74 ? 6.592 -10.232 -12.352 1.00 86.62 74 PHE A N 1
ATOM 618 C CA . PHE A 1 74 ? 7.840 -9.730 -12.934 1.00 86.62 74 PHE A CA 1
ATOM 619 C C . PHE A 1 74 ? 9.067 -10.178 -12.129 1.00 86.62 74 PHE A C 1
ATOM 621 O O . PHE A 1 74 ? 8.946 -10.577 -10.969 1.00 86.62 74 PHE A O 1
ATOM 628 N N . SER A 1 75 ? 10.258 -10.082 -12.728 1.00 87.94 75 SER A N 1
ATOM 629 C CA . SER A 1 75 ? 11.531 -10.358 -12.052 1.00 87.94 75 SER A CA 1
ATOM 630 C C . SER A 1 75 ? 11.869 -9.298 -10.999 1.00 87.94 75 SER A C 1
ATOM 632 O O . SER A 1 75 ? 11.417 -8.151 -11.077 1.00 87.94 75 SER A O 1
ATOM 634 N N . ASP A 1 76 ? 12.704 -9.662 -10.027 1.00 86.00 76 ASP A N 1
ATOM 635 C CA . ASP A 1 76 ? 13.077 -8.805 -8.894 1.00 86.00 76 ASP A CA 1
ATOM 636 C C . ASP A 1 76 ? 13.611 -7.427 -9.322 1.00 86.00 76 ASP A C 1
ATOM 638 O O . ASP A 1 76 ? 13.257 -6.414 -8.717 1.00 86.00 76 ASP A O 1
ATOM 642 N N . SER A 1 77 ? 14.399 -7.348 -10.401 1.00 86.44 77 SER A N 1
ATOM 643 C CA . SER A 1 77 ? 14.912 -6.074 -10.930 1.00 86.44 77 SER A CA 1
ATOM 644 C C . SER A 1 77 ? 13.787 -5.119 -11.339 1.00 86.44 77 SER A C 1
ATOM 646 O O . SER A 1 77 ? 13.819 -3.929 -11.015 1.00 86.44 77 SER A O 1
ATOM 648 N N . VAL A 1 78 ? 12.750 -5.642 -11.999 1.00 85.88 78 VAL A N 1
ATOM 649 C CA . VAL A 1 78 ? 11.584 -4.852 -12.418 1.00 85.88 78 VAL A CA 1
ATOM 650 C C . VAL A 1 78 ? 10.730 -4.480 -11.204 1.00 85.88 78 VAL A C 1
ATOM 652 O O . VAL A 1 78 ? 10.245 -3.352 -11.116 1.00 85.88 78 VAL A O 1
ATOM 655 N N . ARG A 1 79 ? 10.600 -5.368 -10.209 1.00 87.19 79 ARG A N 1
ATOM 656 C CA . ARG A 1 79 ? 9.875 -5.056 -8.964 1.00 87.19 79 ARG A CA 1
ATOM 657 C C . ARG A 1 79 ? 10.531 -3.922 -8.182 1.00 87.19 79 ARG A C 1
ATOM 659 O O . ARG A 1 79 ? 9.821 -3.024 -7.731 1.00 87.19 79 ARG A O 1
ATOM 666 N N . ARG A 1 80 ? 11.864 -3.909 -8.063 1.00 85.19 80 ARG A N 1
ATOM 667 C CA . ARG A 1 80 ? 12.618 -2.805 -7.433 1.00 85.19 80 ARG A CA 1
ATOM 668 C C . ARG A 1 80 ? 12.370 -1.484 -8.165 1.00 85.19 80 ARG A C 1
ATOM 670 O O . ARG A 1 80 ? 12.102 -0.463 -7.527 1.00 85.19 80 ARG A O 1
ATOM 677 N N . MET A 1 81 ? 12.372 -1.513 -9.499 1.00 84.31 81 MET A N 1
ATOM 678 C CA . MET A 1 81 ? 12.058 -0.345 -10.326 1.00 84.31 81 MET A CA 1
ATOM 679 C C . MET A 1 81 ? 10.634 0.172 -10.076 1.00 84.31 81 MET A C 1
ATOM 681 O O . MET A 1 81 ? 10.462 1.371 -9.844 1.00 84.31 81 MET A O 1
ATOM 685 N N . ILE A 1 82 ? 9.629 -0.711 -10.063 1.00 82.75 82 ILE A N 1
ATOM 686 C CA . ILE A 1 82 ? 8.227 -0.351 -9.797 1.00 82.75 82 ILE A CA 1
ATOM 687 C C . ILE A 1 82 ? 8.065 0.187 -8.373 1.00 82.75 82 ILE A C 1
ATOM 689 O O . ILE A 1 82 ? 7.413 1.207 -8.168 1.00 82.75 82 ILE A O 1
ATOM 693 N N . TYR A 1 83 ? 8.647 -0.482 -7.375 1.00 74.00 83 TYR A N 1
ATOM 694 C CA . TYR A 1 83 ? 8.470 -0.109 -5.973 1.00 74.00 83 TYR A CA 1
ATOM 695 C C . TYR A 1 83 ? 9.125 1.227 -5.639 1.00 74.00 83 TYR A C 1
ATOM 697 O O . TYR A 1 83 ? 8.563 1.998 -4.854 1.00 74.00 83 TYR A O 1
ATOM 705 N N . SER A 1 84 ? 10.290 1.501 -6.233 1.00 73.94 84 SER A N 1
ATOM 706 C CA . SER A 1 84 ? 11.029 2.724 -5.948 1.00 73.94 84 SER A CA 1
ATOM 707 C C . SER A 1 84 ? 10.247 3.979 -6.336 1.00 73.94 84 SER A C 1
ATOM 709 O O . SER A 1 84 ? 10.447 4.974 -5.651 1.00 73.94 84 SER A O 1
ATOM 711 N N . THR A 1 85 ? 9.397 3.938 -7.384 1.00 68.06 85 THR A N 1
ATOM 712 C CA . THR A 1 85 ? 8.618 5.046 -8.018 1.00 68.06 85 THR A CA 1
ATOM 713 C C . THR A 1 85 ? 9.345 6.390 -8.199 1.00 68.06 85 THR A C 1
ATOM 715 O O . THR A 1 85 ? 8.803 7.319 -8.789 1.00 68.06 85 THR A O 1
ATOM 718 N N . ASN A 1 86 ? 10.598 6.498 -7.764 1.00 73.38 86 ASN A N 1
ATOM 719 C CA . ASN A 1 86 ? 11.349 7.726 -7.586 1.00 73.38 86 ASN A CA 1
ATOM 720 C C . ASN A 1 86 ? 11.733 8.317 -8.937 1.00 73.38 86 ASN A C 1
ATOM 722 O O . ASN A 1 86 ? 11.737 9.527 -9.100 1.00 73.38 86 ASN A O 1
ATOM 726 N N . TRP A 1 87 ? 12.005 7.470 -9.931 1.00 76.75 87 TRP A N 1
ATOM 727 C CA . TRP A 1 87 ? 12.331 7.921 -11.280 1.00 76.75 87 TRP A CA 1
ATOM 728 C C . TRP A 1 87 ? 11.117 8.556 -11.976 1.00 76.75 87 TRP A C 1
ATOM 730 O O . TRP A 1 87 ? 11.255 9.649 -12.519 1.00 76.75 87 TRP A O 1
ATOM 740 N N . VAL A 1 88 ? 9.921 7.957 -11.874 1.00 79.31 88 VAL A N 1
ATOM 741 C CA . VAL A 1 88 ? 8.671 8.545 -12.402 1.00 79.31 88 VAL A CA 1
ATOM 742 C C . VAL A 1 88 ? 8.294 9.809 -11.632 1.00 79.31 88 VAL A C 1
ATOM 744 O O . VAL A 1 88 ? 7.958 10.822 -12.237 1.00 79.31 88 VAL A O 1
ATOM 747 N N . GLU A 1 89 ? 8.387 9.793 -10.300 1.00 81.75 89 GLU A N 1
ATOM 748 C CA . GLU A 1 89 ? 8.101 10.971 -9.470 1.00 81.75 89 GLU A CA 1
ATOM 749 C C . GLU A 1 89 ? 9.062 12.131 -9.780 1.00 81.75 89 GLU A C 1
ATOM 751 O O . GLU A 1 89 ? 8.636 13.283 -9.897 1.00 81.75 89 GLU A O 1
ATOM 756 N N . ARG A 1 90 ? 10.355 11.836 -9.957 1.00 82.38 90 ARG A N 1
ATOM 757 C CA . ARG A 1 90 ? 11.387 12.810 -10.337 1.00 82.38 90 ARG A CA 1
ATOM 758 C C . ARG A 1 90 ? 11.153 13.349 -11.746 1.00 82.38 90 ARG A C 1
ATOM 760 O O . ARG A 1 90 ? 11.277 14.555 -11.949 1.00 82.38 90 ARG A O 1
ATOM 767 N N . LEU A 1 91 ? 10.761 12.490 -12.684 1.00 85.62 91 LEU A N 1
ATOM 768 C CA . LEU A 1 91 ? 10.390 12.886 -14.039 1.00 85.62 91 LEU A CA 1
ATOM 769 C C . LEU A 1 91 ? 9.162 13.812 -14.032 1.00 85.62 91 LEU A C 1
ATOM 771 O O . LEU A 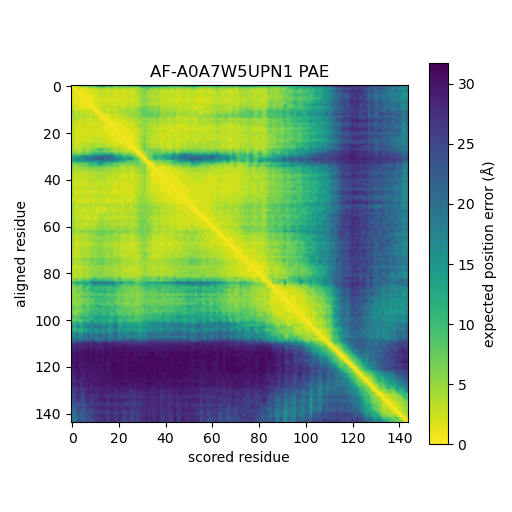1 91 ? 9.211 14.898 -14.601 1.00 85.62 91 LEU A O 1
ATOM 775 N N . ASN A 1 92 ? 8.097 13.449 -13.314 1.00 86.56 92 ASN A N 1
ATOM 776 C CA . ASN A 1 92 ? 6.890 14.271 -13.187 1.00 86.5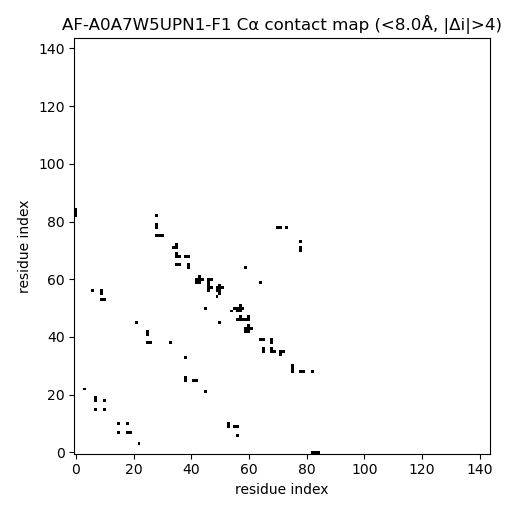6 92 ASN A CA 1
ATOM 777 C C . ASN A 1 92 ? 7.193 15.633 -12.543 1.00 86.56 92 ASN A C 1
ATOM 779 O O . ASN A 1 92 ? 6.694 16.667 -12.981 1.00 86.56 92 ASN A O 1
ATOM 783 N N . ARG A 1 93 ? 8.065 15.663 -11.528 1.00 86.94 93 ARG A N 1
ATOM 784 C CA . ARG A 1 93 ? 8.535 16.917 -10.924 1.00 86.94 93 ARG A CA 1
ATOM 785 C C . ARG A 1 93 ? 9.274 17.793 -11.935 1.00 86.94 93 ARG A C 1
ATOM 787 O O . ARG A 1 93 ? 9.036 18.996 -11.958 1.00 86.94 93 ARG A O 1
ATOM 794 N N . SER A 1 94 ? 10.125 17.196 -12.771 1.00 87.62 94 SER A N 1
ATOM 795 C CA . SER A 1 94 ? 10.834 17.905 -13.840 1.00 87.62 94 SER A CA 1
ATOM 796 C C . SER A 1 94 ? 9.869 18.492 -14.867 1.00 87.62 94 SER A C 1
ATOM 798 O O . SER A 1 94 ? 10.013 19.654 -15.234 1.00 87.62 94 SER A O 1
ATOM 800 N N . TYR A 1 95 ? 8.860 17.727 -15.294 1.00 89.81 95 TYR A N 1
ATOM 801 C CA . TYR A 1 95 ? 7.837 18.227 -16.212 1.00 89.81 95 TYR A CA 1
ATOM 802 C C . TYR A 1 95 ? 7.049 19.375 -15.598 1.00 89.81 95 TYR A C 1
ATOM 804 O O . TYR A 1 95 ? 6.942 20.429 -16.213 1.00 89.81 95 TYR A O 1
ATOM 812 N N . LYS A 1 96 ? 6.558 19.221 -14.365 1.00 88.44 96 LYS A N 1
ATOM 813 C CA . LYS A 1 96 ? 5.827 20.287 -13.664 1.00 88.44 96 LYS A CA 1
ATOM 814 C C . LYS A 1 96 ? 6.656 21.559 -13.529 1.00 88.44 96 LYS A C 1
ATOM 816 O O . LYS A 1 96 ? 6.126 22.635 -13.767 1.00 88.44 96 LYS A O 1
ATOM 821 N N . ALA A 1 97 ? 7.941 21.437 -13.197 1.00 87.06 97 ALA A N 1
ATOM 822 C CA . ALA A 1 97 ? 8.844 22.580 -13.132 1.00 87.06 97 ALA A CA 1
ATOM 823 C C . ALA A 1 97 ? 9.017 23.235 -14.509 1.00 87.06 97 ALA A C 1
ATOM 825 O O . ALA A 1 97 ? 8.830 24.440 -14.628 1.00 87.06 97 ALA A O 1
ATOM 826 N N . HIS A 1 98 ? 9.300 22.455 -15.557 1.00 86.69 98 HIS A N 1
ATOM 827 C CA . HIS A 1 98 ? 9.438 22.995 -16.910 1.00 86.69 98 HIS A CA 1
ATOM 828 C C . HIS A 1 98 ? 8.152 23.692 -17.365 1.00 86.69 98 HIS A C 1
ATOM 830 O O . HIS A 1 98 ? 8.220 24.806 -17.881 1.00 86.69 98 HIS A O 1
ATOM 836 N N . PHE A 1 99 ? 6.986 23.076 -17.172 1.00 84.19 99 PHE A N 1
ATOM 837 C CA . PHE A 1 99 ? 5.718 23.696 -17.533 1.00 84.19 99 PHE A CA 1
ATOM 838 C C . PHE A 1 99 ? 5.463 24.956 -16.701 1.00 84.19 99 PHE A C 1
ATOM 840 O O . PHE A 1 99 ? 5.114 25.972 -17.281 1.00 84.19 99 PHE A O 1
ATOM 847 N N . ALA A 1 100 ? 5.717 24.957 -15.391 1.00 79.75 100 ALA A N 1
ATOM 848 C CA . ALA A 1 100 ? 5.572 26.157 -14.565 1.00 79.75 100 ALA A CA 1
ATOM 849 C C . ALA A 1 100 ? 6.492 27.304 -15.024 1.00 79.75 100 ALA A C 1
ATOM 851 O O . ALA A 1 100 ? 6.038 28.441 -15.122 1.00 79.75 100 ALA A O 1
ATOM 852 N N . HIS A 1 101 ? 7.750 27.009 -15.365 1.00 77.38 101 HIS A N 1
ATOM 853 C CA . HIS A 1 101 ? 8.678 27.993 -15.927 1.00 77.38 101 HIS A CA 1
ATOM 854 C C . HIS A 1 101 ? 8.217 28.493 -17.298 1.00 77.38 101 HIS A C 1
ATOM 856 O O . HIS A 1 101 ? 8.123 29.694 -17.500 1.00 77.38 101 HIS A O 1
ATOM 862 N N . ALA A 1 102 ? 7.844 27.595 -18.212 1.00 75.25 102 ALA A N 1
ATOM 863 C CA . ALA A 1 102 ? 7.388 27.964 -19.551 1.00 75.25 102 ALA A CA 1
ATOM 864 C C . ALA A 1 102 ? 6.084 28.780 -19.524 1.00 75.25 102 ALA A C 1
ATOM 866 O O . ALA A 1 102 ? 5.921 29.701 -20.319 1.00 75.25 1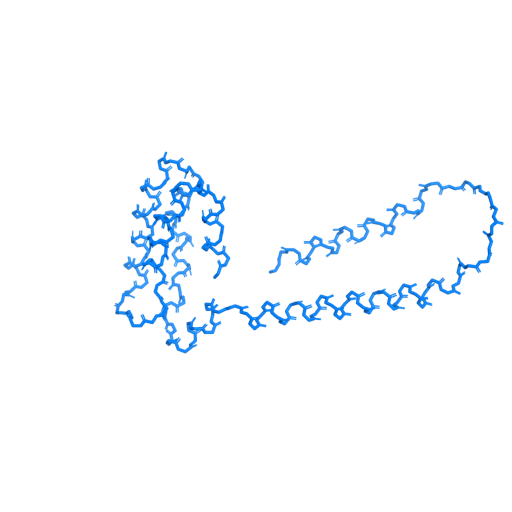02 ALA A O 1
ATOM 867 N N . TRP A 1 103 ? 5.168 28.472 -18.603 1.00 69.81 103 TRP A N 1
ATOM 868 C CA . TRP A 1 103 ? 3.950 29.252 -18.380 1.00 69.81 103 TRP A CA 1
ATOM 869 C C . TRP A 1 103 ? 4.245 30.601 -17.719 1.00 69.81 103 TRP A C 1
ATOM 871 O O . TRP A 1 103 ? 3.639 31.596 -18.108 1.00 69.81 103 TRP A O 1
ATOM 881 N N . GLY A 1 104 ? 5.192 30.659 -16.778 1.00 69.50 104 GLY A N 1
ATOM 882 C CA . GLY A 1 104 ? 5.693 31.914 -16.212 1.00 69.50 104 GLY A CA 1
ATOM 883 C C . GLY A 1 104 ? 6.310 32.814 -17.284 1.00 69.50 104 GLY A C 1
ATOM 884 O O . GLY A 1 104 ? 5.906 33.964 -17.421 1.00 69.50 104 GLY A O 1
ATOM 885 N N . ASP A 1 105 ? 7.190 32.264 -18.120 1.00 64.81 105 ASP A N 1
ATOM 886 C CA . ASP A 1 105 ? 7.826 32.972 -19.233 1.00 64.81 105 ASP A CA 1
ATOM 887 C C . ASP A 1 105 ? 6.805 33.399 -20.296 1.00 64.81 105 ASP A C 1
ATOM 889 O O . ASP A 1 105 ? 6.878 34.513 -20.815 1.00 64.81 105 ASP A O 1
ATOM 893 N N . ALA A 1 106 ? 5.821 32.553 -20.618 1.00 65.62 106 ALA A N 1
ATOM 894 C CA . ALA A 1 106 ? 4.741 32.899 -21.538 1.00 65.62 106 ALA A CA 1
ATOM 895 C C . ALA A 1 106 ? 3.851 34.018 -20.977 1.00 65.62 106 ALA A C 1
ATOM 897 O O . ALA A 1 106 ? 3.502 34.933 -21.719 1.00 65.62 106 ALA A O 1
ATOM 898 N N . PHE A 1 107 ? 3.534 33.999 -19.678 1.00 59.00 107 PHE A N 1
ATOM 899 C CA . PHE A 1 107 ? 2.779 35.064 -19.014 1.00 59.00 107 PHE A CA 1
ATOM 900 C C . PHE A 1 107 ? 3.582 36.367 -18.933 1.00 59.00 107 PHE A C 1
ATOM 902 O O . PHE A 1 107 ? 3.029 37.432 -19.184 1.00 59.00 107 PHE A O 1
ATOM 909 N N . SER A 1 108 ? 4.892 36.311 -18.680 1.00 59.28 108 SER A N 1
ATOM 910 C CA . SER A 1 108 ? 5.769 37.489 -18.725 1.00 59.28 108 SER A CA 1
ATOM 911 C C . SER A 1 108 ? 5.924 38.058 -20.140 1.00 59.28 108 SER A C 1
ATOM 913 O O . SER A 1 108 ? 5.955 39.275 -20.305 1.00 59.28 108 SER A O 1
ATOM 915 N N . ARG A 1 109 ? 5.982 37.209 -21.175 1.00 56.50 109 ARG A N 1
ATOM 916 C CA . ARG A 1 109 ? 6.114 37.640 -22.581 1.00 56.50 109 ARG A CA 1
ATOM 917 C C . ARG A 1 109 ? 4.796 38.127 -23.189 1.00 56.50 109 ARG A C 1
ATOM 919 O O . ARG A 1 109 ? 4.823 39.055 -23.989 1.00 56.50 109 ARG A O 1
ATOM 926 N N . LEU A 1 110 ? 3.656 37.550 -22.801 1.00 55.53 110 LEU A N 1
ATOM 927 C CA . LEU A 1 110 ? 2.319 38.012 -23.210 1.00 55.53 110 LEU A CA 1
ATOM 928 C C . LEU A 1 110 ? 1.802 39.167 -22.331 1.00 55.53 110 LEU A C 1
ATOM 930 O O . LEU A 1 110 ? 1.009 39.981 -22.794 1.00 55.53 110 LEU A O 1
ATOM 934 N N . GLY A 1 111 ? 2.290 39.290 -21.094 1.00 48.19 111 GLY A N 1
ATOM 935 C CA . GLY A 1 111 ? 2.010 40.393 -20.165 1.00 48.19 111 GLY A CA 1
ATOM 936 C C . GLY A 1 111 ? 2.774 41.690 -20.463 1.00 48.19 111 GLY A C 1
ATOM 937 O O . GLY A 1 111 ? 2.532 42.704 -19.812 1.00 48.19 111 GLY A O 1
ATOM 938 N N . GLY A 1 112 ? 3.648 41.697 -21.476 1.00 45.91 112 GLY A N 1
ATOM 939 C CA . GLY A 1 112 ? 4.373 42.883 -21.952 1.00 45.91 112 GLY A CA 1
ATOM 940 C C . GLY A 1 112 ? 3.537 43.891 -22.756 1.00 45.91 112 GLY A C 1
ATOM 941 O O . GLY A 1 112 ? 4.090 44.871 -23.243 1.00 45.91 112 GLY A O 1
ATOM 942 N N . LEU A 1 113 ? 2.223 43.681 -22.898 1.00 44.50 113 LEU A N 1
ATOM 943 C CA . LEU A 1 113 ? 1.297 44.611 -23.565 1.00 44.50 113 LEU A CA 1
ATOM 944 C C . LEU A 1 113 ? 0.330 45.328 -22.607 1.00 44.50 113 LEU A C 1
ATOM 946 O O . LEU A 1 113 ? -0.566 46.024 -23.074 1.00 44.50 113 LEU A O 1
ATOM 950 N N . PHE A 1 114 ? 0.491 45.201 -21.282 1.00 39.19 114 PHE A N 1
ATOM 951 C CA . PHE A 1 114 ? -0.424 45.847 -20.327 1.00 39.19 114 PHE A CA 1
ATOM 952 C C . PHE A 1 114 ? 0.262 46.368 -19.054 1.00 39.19 114 PHE A C 1
ATOM 954 O O . PHE A 1 114 ? -0.190 46.136 -17.938 1.00 39.19 114 PHE A O 1
ATOM 961 N N . LEU A 1 115 ? 1.357 47.113 -19.208 1.00 37.41 115 LEU A N 1
ATOM 962 C CA . LEU A 1 115 ? 1.867 47.992 -18.149 1.00 37.41 115 LEU A CA 1
ATOM 963 C C . LEU A 1 115 ? 2.073 49.398 -18.711 1.00 37.41 115 LEU A C 1
ATOM 965 O O . LEU A 1 115 ? 3.182 49.845 -18.980 1.00 37.41 115 LEU A O 1
ATOM 969 N N . GLY A 1 116 ? 0.947 50.079 -18.899 1.00 37.47 116 GLY A N 1
ATOM 970 C CA . GLY A 1 116 ? 0.870 51.488 -19.257 1.00 37.47 116 GLY A CA 1
ATOM 971 C C . GLY A 1 116 ? -0.559 51.984 -19.077 1.00 37.47 116 GLY A C 1
ATOM 972 O O . GLY A 1 116 ? -1.293 52.096 -20.049 1.00 37.47 116 GLY A O 1
ATOM 973 N N . GLY A 1 117 ? -0.972 52.229 -17.830 1.00 28.39 117 GLY A N 1
ATOM 974 C CA . GLY A 1 117 ? -2.283 52.813 -17.546 1.00 28.39 117 GLY A CA 1
ATOM 975 C C . GLY A 1 117 ? -2.733 52.642 -16.100 1.00 28.39 117 GLY A C 1
ATOM 976 O O . GLY A 1 117 ? -3.563 51.791 -15.799 1.00 28.39 117 GLY A O 1
ATOM 977 N N . CYS A 1 118 ? -2.222 53.476 -15.195 1.00 35.56 118 CYS A N 1
ATOM 978 C CA . CYS A 1 118 ? -3.000 53.832 -14.013 1.00 35.56 118 CYS A CA 1
ATOM 979 C C . CYS A 1 118 ? -4.197 54.672 -14.481 1.00 35.56 118 CYS A C 1
ATOM 981 O O . CYS A 1 118 ? -3.966 55.716 -15.084 1.00 35.56 118 CYS A O 1
ATOM 983 N N . CYS A 1 119 ? -5.429 54.202 -14.243 1.00 28.73 119 CYS A N 1
ATOM 984 C CA . CYS A 1 119 ? -6.591 54.964 -13.745 1.00 28.73 119 CYS A CA 1
ATOM 985 C C . CYS A 1 119 ? -7.909 54.181 -13.938 1.00 28.73 119 CYS A C 1
ATOM 987 O O . CYS A 1 119 ? -8.164 53.630 -15.000 1.00 28.73 119 CYS A O 1
ATOM 989 N N . GLN A 1 120 ? -8.704 54.158 -12.861 1.00 32.28 120 GLN A N 1
ATOM 990 C CA . GLN A 1 120 ? -10.141 53.869 -12.700 1.00 32.28 120 GLN A CA 1
ATOM 991 C C . GLN A 1 120 ? -10.971 53.186 -13.818 1.00 32.28 120 GLN A C 1
ATOM 993 O O . GLN A 1 120 ? -11.116 53.719 -14.910 1.00 32.28 120 GLN A O 1
ATOM 998 N N . GLY A 1 121 ? -11.767 52.181 -13.409 1.00 31.27 121 GLY A N 1
ATOM 999 C CA . GLY A 1 121 ? -13.188 52.097 -13.808 1.00 31.27 121 GLY A CA 1
ATOM 1000 C C . GLY A 1 121 ? -13.661 50.818 -14.519 1.00 31.27 121 GLY A C 1
ATOM 1001 O O . GLY A 1 121 ? -13.295 50.561 -15.652 1.00 31.27 121 GLY A O 1
ATOM 1002 N N . GLU A 1 122 ? -14.536 50.066 -13.834 1.00 40.12 122 GLU A N 1
ATOM 1003 C CA . GLU A 1 122 ? -15.621 49.207 -14.363 1.00 40.12 122 GLU A CA 1
ATOM 1004 C C . GLU A 1 122 ? -15.343 48.147 -15.453 1.00 40.12 122 GLU A C 1
ATOM 1006 O O . GLU A 1 122 ? -15.573 48.372 -16.631 1.00 40.12 122 GLU A O 1
ATOM 1011 N N . ASN A 1 123 ? -15.055 46.899 -15.049 1.00 33.25 123 ASN A N 1
ATOM 1012 C CA . ASN A 1 123 ? -16.030 45.786 -15.103 1.00 33.25 123 ASN A CA 1
ATOM 1013 C C . ASN A 1 123 ? -15.406 44.499 -14.534 1.00 33.25 123 ASN A C 1
ATOM 1015 O O . ASN A 1 123 ? -14.468 43.921 -15.078 1.00 33.25 123 ASN A O 1
ATOM 1019 N N . ARG A 1 124 ? -15.964 43.998 -13.433 1.00 36.22 124 ARG A N 1
ATOM 1020 C CA . ARG A 1 124 ? -15.436 42.877 -12.635 1.00 36.22 124 ARG A CA 1
ATOM 1021 C C . ARG A 1 124 ? -15.714 41.484 -13.248 1.00 36.22 124 ARG A C 1
ATOM 1023 O O . ARG A 1 124 ? -15.728 40.501 -12.514 1.00 36.22 124 ARG A O 1
ATOM 1030 N N . ARG A 1 125 ? -15.995 41.385 -14.558 1.00 35.94 125 ARG A N 1
ATOM 1031 C CA . ARG A 1 125 ? -16.461 40.143 -15.219 1.00 35.94 125 ARG A CA 1
ATOM 1032 C C . ARG A 1 125 ? -15.426 39.424 -16.087 1.00 35.94 125 ARG A C 1
ATOM 1034 O O . ARG A 1 125 ? -15.553 38.213 -16.248 1.00 35.94 125 ARG A O 1
ATOM 1041 N N . ASP A 1 126 ? -14.381 40.099 -16.561 1.00 37.34 126 ASP A N 1
ATOM 1042 C CA . ASP A 1 126 ? -13.415 39.466 -17.476 1.00 37.34 126 ASP A CA 1
ATOM 1043 C C . ASP A 1 126 ? -12.192 38.858 -16.771 1.00 37.34 126 ASP A C 1
ATOM 1045 O O . ASP A 1 126 ? -11.614 37.891 -17.262 1.00 37.34 126 ASP A O 1
ATOM 1049 N N . ILE A 1 127 ? -11.876 39.299 -15.547 1.00 42.03 127 ILE A N 1
ATOM 1050 C CA . ILE A 1 127 ? -10.801 38.708 -14.724 1.00 42.03 127 ILE A CA 1
ATOM 1051 C C . ILE A 1 127 ? -11.172 37.289 -14.238 1.00 42.03 127 ILE A C 1
ATOM 1053 O O . ILE A 1 127 ? -10.301 36.448 -14.013 1.00 42.03 127 ILE A O 1
ATOM 1057 N N . CYS A 1 128 ? -12.466 36.966 -14.136 1.00 37.97 128 CYS A N 1
ATOM 1058 C CA . CYS A 1 128 ? -12.915 35.652 -13.667 1.00 37.97 128 CYS A CA 1
ATOM 1059 C C . CYS A 1 128 ? -12.753 34.525 -14.700 1.00 37.97 128 CYS A C 1
ATOM 1061 O O . CYS A 1 128 ? -12.713 33.360 -14.306 1.00 37.97 128 CYS A O 1
ATOM 1063 N N . LYS A 1 129 ? -12.631 34.822 -16.003 1.00 35.81 129 LYS A N 1
ATOM 1064 C CA . LYS A 1 129 ? -12.519 33.767 -17.029 1.00 35.81 129 LYS A CA 1
ATOM 1065 C C . LYS A 1 129 ? -11.116 33.162 -17.099 1.00 35.81 129 LYS A C 1
ATOM 1067 O O . LYS A 1 129 ? -10.986 31.953 -17.265 1.00 35.81 129 LYS A O 1
ATOM 1072 N N . THR A 1 130 ? -10.075 33.962 -16.880 1.00 42.94 130 THR A N 1
ATOM 1073 C CA . THR A 1 130 ? -8.683 33.480 -16.894 1.00 42.94 130 THR A CA 1
ATOM 1074 C C . THR A 1 130 ? -8.367 32.603 -15.677 1.00 42.94 130 THR A C 1
ATOM 1076 O O . THR A 1 130 ? -7.649 31.614 -15.797 1.00 42.94 130 THR A O 1
ATOM 1079 N N . ALA A 1 131 ? -8.968 32.895 -14.518 1.00 41.91 131 ALA A N 1
ATOM 1080 C CA . ALA A 1 131 ? -8.821 32.071 -13.316 1.00 41.91 131 ALA A CA 1
ATOM 1081 C C . ALA A 1 131 ? -9.551 30.713 -13.417 1.00 41.91 131 ALA A C 1
ATOM 1083 O O . ALA A 1 131 ? -9.082 29.720 -12.862 1.00 41.91 131 ALA A O 1
ATOM 1084 N N . ALA A 1 132 ? -10.668 30.642 -14.153 1.00 43.38 132 ALA A N 1
ATOM 1085 C CA . ALA A 1 132 ? -11.436 29.405 -14.319 1.00 43.38 132 ALA A CA 1
ATOM 1086 C C . ALA A 1 132 ? -10.685 28.344 -15.147 1.00 43.38 132 ALA A C 1
ATOM 1088 O O . ALA A 1 132 ? -10.688 27.170 -14.785 1.00 43.38 132 ALA A O 1
ATOM 1089 N N . ILE A 1 133 ? -9.964 28.755 -16.198 1.00 46.88 133 ILE A N 1
ATOM 1090 C CA . ILE A 1 133 ? -9.116 27.841 -16.985 1.00 46.88 133 ILE A CA 1
ATOM 1091 C C . ILE A 1 133 ? -7.971 27.271 -16.129 1.00 46.88 133 ILE A C 1
ATOM 1093 O O . ILE A 1 133 ? -7.600 26.108 -16.280 1.00 46.88 133 ILE A O 1
ATOM 1097 N N . PHE A 1 134 ? -7.448 28.055 -15.183 1.00 41.88 134 PHE A N 1
ATOM 1098 C CA . PHE A 1 134 ? -6.337 27.644 -14.323 1.00 41.88 134 PHE A CA 1
ATOM 1099 C C . PHE A 1 134 ? -6.718 26.506 -13.358 1.00 41.88 134 PHE A C 1
ATOM 1101 O O . PHE A 1 134 ? -5.955 25.556 -13.186 1.00 41.88 134 PHE A O 1
ATOM 1108 N N . SER A 1 135 ? -7.928 26.547 -12.789 1.00 45.56 135 SER A N 1
ATOM 1109 C CA . SER A 1 135 ? -8.407 25.497 -11.877 1.00 45.56 135 SER A CA 1
ATOM 1110 C C . SER A 1 135 ? -8.757 24.189 -12.605 1.00 45.56 135 SER A C 1
ATOM 1112 O O . SER A 1 135 ? -8.549 23.100 -12.067 1.00 45.56 135 SER A O 1
ATOM 1114 N N . GLU A 1 136 ? -9.227 24.281 -13.852 1.00 40.91 136 GLU A N 1
ATOM 1115 C CA . GLU A 1 136 ? -9.537 23.118 -14.694 1.00 40.91 136 GLU A CA 1
ATOM 1116 C C . GLU A 1 136 ? -8.256 22.361 -15.095 1.00 40.91 136 GLU A C 1
ATOM 1118 O O . GLU A 1 136 ? -8.178 21.139 -14.962 1.00 40.91 136 GLU A O 1
ATOM 1123 N N . VAL A 1 137 ? -7.203 23.082 -15.500 1.00 49.25 137 VAL A N 1
ATOM 1124 C CA . VAL A 1 137 ? -5.914 22.484 -15.894 1.00 49.25 137 VAL A CA 1
ATOM 1125 C C . VAL A 1 137 ? -5.170 21.883 -14.693 1.00 49.25 137 VAL A C 1
ATOM 1127 O O . VAL A 1 137 ? -4.620 20.784 -14.803 1.00 49.25 137 VAL A O 1
ATOM 1130 N N . GLU A 1 138 ? -5.197 22.526 -13.519 1.00 41.59 138 GLU A N 1
ATOM 1131 C CA . GLU A 1 138 ? -4.635 21.941 -12.289 1.00 41.59 138 GLU A CA 1
ATOM 1132 C C . GLU A 1 138 ? -5.354 20.651 -11.858 1.00 41.59 138 GLU A C 1
ATOM 1134 O O . GLU A 1 138 ? -4.708 19.723 -11.355 1.00 41.59 138 GLU A O 1
ATOM 1139 N N . ASN A 1 139 ? -6.670 20.552 -12.076 1.00 46.00 139 ASN A N 1
ATOM 1140 C CA . ASN A 1 139 ? -7.437 19.347 -11.756 1.00 46.00 139 ASN A CA 1
ATOM 1141 C C . ASN A 1 139 ? -7.140 18.176 -12.705 1.00 46.00 139 ASN A C 1
ATOM 1143 O O . ASN A 1 139 ? -7.105 17.031 -12.247 1.00 46.00 139 ASN A O 1
ATOM 1147 N N . GLN A 1 140 ? -6.846 18.439 -13.982 1.00 40.69 140 GLN A N 1
ATOM 1148 C CA . GLN A 1 140 ? -6.463 17.405 -14.957 1.00 40.69 140 GLN A CA 1
ATOM 1149 C C . GLN A 1 140 ? -5.094 16.769 -14.641 1.00 40.69 140 GLN A C 1
ATOM 1151 O O . GLN A 1 140 ? -4.889 15.578 -14.858 1.00 40.69 140 GLN A O 1
ATOM 1156 N N . VAL A 1 141 ? -4.165 17.525 -14.045 1.00 46.25 141 VAL A N 1
ATOM 1157 C CA . VAL A 1 141 ? -2.825 17.031 -13.658 1.00 46.25 141 VAL A CA 1
ATOM 1158 C C . VAL A 1 141 ? -2.840 16.243 -12.335 1.00 46.25 141 VAL A C 1
ATOM 1160 O O . VAL A 1 141 ? -1.875 15.552 -11.996 1.00 46.25 141 VAL A O 1
ATOM 1163 N N . LYS A 1 142 ? -3.929 16.319 -11.561 1.00 36.44 142 LYS A N 1
ATOM 1164 C CA . LYS A 1 142 ? -4.062 15.656 -10.252 1.00 36.44 142 LYS A CA 1
ATOM 1165 C C . LYS A 1 142 ? -4.514 14.189 -10.336 1.00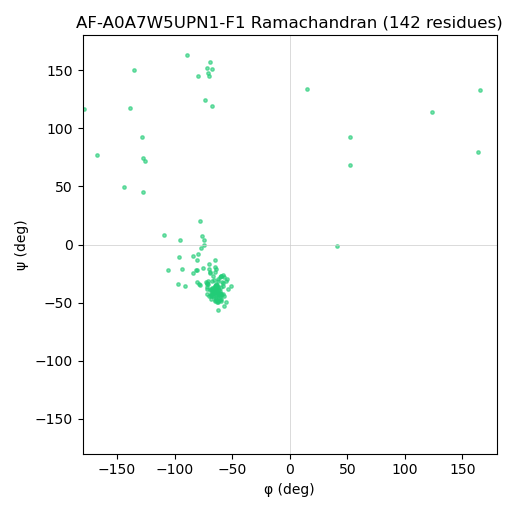 36.44 142 LYS A C 1
ATOM 1167 O O . LYS A 1 142 ? -4.451 13.500 -9.319 1.00 36.44 142 LYS A O 1
ATOM 1172 N N . TRP A 1 143 ? -4.926 13.718 -11.518 1.00 32.72 143 TRP A N 1
ATOM 1173 C CA . TRP A 1 143 ? -5.476 12.372 -11.750 1.00 32.72 143 TRP A CA 1
ATOM 1174 C C . TRP A 1 143 ? -4.788 11.595 -12.889 1.00 32.72 143 TRP A C 1
ATOM 1176 O O . TRP A 1 143 ? -5.450 10.946 -13.698 1.00 32.72 143 TRP A O 1
ATOM 1186 N N . GLN A 1 144 ? -3.455 11.615 -12.911 1.00 33.69 144 GLN A N 1
ATOM 1187 C CA . GLN A 1 144 ? -2.616 10.620 -13.596 1.00 33.69 144 GLN A CA 1
ATOM 1188 C C . GLN A 1 144 ? -1.670 9.985 -12.575 1.00 33.69 144 GLN A C 1
ATOM 1190 O O . GLN A 1 144 ? -1.065 10.750 -11.784 1.00 33.69 144 GLN A O 1
#